Protein AF-A0A4R9WAB9-F1 (afdb_monomer)

Structure (mmCIF, N/CA/C/O backbone):
data_AF-A0A4R9WAB9-F1
#
_entry.id   AF-A0A4R9WAB9-F1
#
loop_
_atom_site.group_PDB
_atom_site.id
_atom_site.type_symbol
_atom_site.label_atom_id
_atom_site.label_alt_id
_atom_site.label_comp_id
_atom_site.label_asym_id
_atom_site.label_entity_id
_atom_site.label_seq_id
_atom_site.pdbx_PDB_ins_code
_atom_site.Cartn_x
_atom_site.Cartn_y
_atom_site.Cartn_z
_atom_site.occupancy
_atom_site.B_iso_or_equiv
_atom_site.auth_seq_id
_atom_site.auth_comp_id
_atom_site.auth_asym_id
_atom_site.auth_atom_id
_atom_site.pdbx_PDB_model_num
ATOM 1 N N . MET A 1 1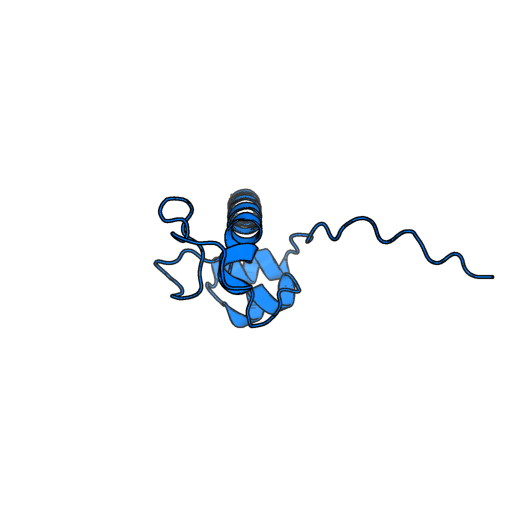 ? 5.599 36.893 -7.654 1.00 45.03 1 MET A N 1
ATOM 2 C CA . MET A 1 1 ? 5.871 35.534 -8.182 1.00 45.03 1 MET A CA 1
ATOM 3 C C . MET A 1 1 ? 5.536 34.507 -7.105 1.00 45.03 1 MET A C 1
ATOM 5 O O . MET A 1 1 ? 6.132 34.550 -6.036 1.00 45.03 1 MET A O 1
ATOM 9 N N . LYS A 1 2 ? 4.5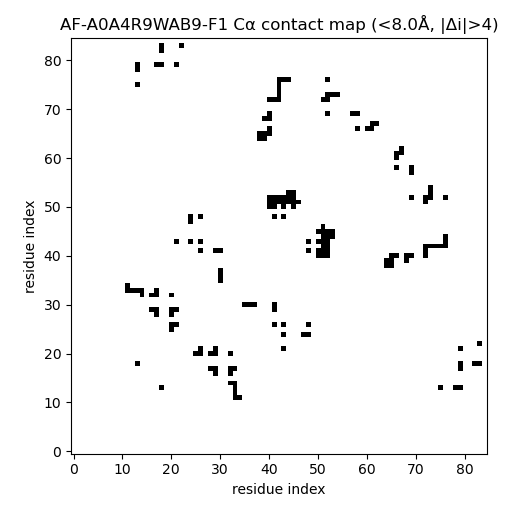32 33.648 -7.329 1.00 50.47 2 LYS A N 1
ATOM 10 C CA . LYS A 1 2 ? 4.121 32.614 -6.363 1.00 50.47 2 LYS A CA 1
ATOM 11 C C . LYS A 1 2 ? 5.223 31.551 -6.262 1.00 50.47 2 LYS A C 1
ATOM 13 O O . LYS A 1 2 ? 5.610 30.961 -7.269 1.00 50.47 2 LYS A O 1
ATOM 18 N N . ARG A 1 3 ? 5.755 31.355 -5.053 1.00 50.88 3 ARG A N 1
ATOM 19 C CA . ARG A 1 3 ? 6.802 30.374 -4.735 1.00 50.88 3 ARG A CA 1
ATOM 20 C C . ARG A 1 3 ? 6.236 28.976 -4.999 1.00 50.88 3 ARG A C 1
ATOM 22 O O . ARG A 1 3 ? 5.305 28.559 -4.319 1.00 50.88 3 ARG A O 1
ATOM 29 N N . ARG A 1 4 ? 6.764 28.263 -5.997 1.00 55.44 4 ARG A N 1
ATOM 30 C CA . ARG A 1 4 ? 6.493 26.829 -6.165 1.00 55.44 4 ARG A CA 1
ATOM 31 C C . ARG A 1 4 ? 7.257 26.115 -5.057 1.00 55.44 4 ARG A C 1
ATOM 33 O O . ARG A 1 4 ? 8.480 26.039 -5.114 1.00 55.44 4 ARG A O 1
ATOM 40 N N . GLY A 1 5 ? 6.526 25.726 -4.013 1.00 44.41 5 GLY A N 1
ATOM 41 C CA . GLY A 1 5 ? 7.052 24.979 -2.880 1.00 44.41 5 GLY A CA 1
ATOM 42 C C . GLY A 1 5 ? 7.800 23.743 -3.362 1.00 44.41 5 GLY A C 1
ATOM 43 O O . GLY A 1 5 ? 7.346 23.028 -4.255 1.00 44.41 5 GLY A O 1
ATOM 44 N N . SER A 1 6 ? 8.982 23.562 -2.796 1.00 44.78 6 SER A N 1
ATOM 45 C CA . SER A 1 6 ? 9.877 22.430 -2.959 1.00 44.78 6 SER A CA 1
ATOM 46 C C . SER A 1 6 ? 9.081 21.126 -2.902 1.00 44.78 6 SER A C 1
ATOM 48 O O . SER A 1 6 ? 8.395 20.862 -1.919 1.00 44.78 6 SER A O 1
ATOM 50 N N . LYS A 1 7 ? 9.170 20.319 -3.961 1.00 47.09 7 LYS A N 1
ATOM 51 C CA . LYS A 1 7 ? 8.591 18.976 -4.052 1.00 47.09 7 LYS A CA 1
ATOM 52 C C . LYS A 1 7 ? 9.362 18.073 -3.083 1.00 47.09 7 LYS A C 1
ATOM 54 O O . LYS A 1 7 ? 10.320 17.410 -3.474 1.00 47.09 7 LYS A O 1
ATOM 59 N N . SER A 1 8 ? 9.034 18.139 -1.795 1.00 46.25 8 SER A N 1
ATOM 60 C CA . SER A 1 8 ? 9.486 17.161 -0.810 1.00 46.25 8 SER A CA 1
ATOM 61 C C . SER A 1 8 ? 9.114 15.786 -1.353 1.00 46.25 8 SER A C 1
ATOM 63 O O . SER A 1 8 ? 7.973 15.569 -1.756 1.00 46.25 8 SER A O 1
ATOM 65 N N . LYS A 1 9 ? 10.113 14.904 -1.462 1.00 47.53 9 LYS A N 1
ATOM 66 C CA . LYS A 1 9 ? 9.979 13.517 -1.926 1.00 47.53 9 LYS A CA 1
ATOM 67 C C . LYS A 1 9 ? 8.661 12.933 -1.403 1.00 47.53 9 LYS A C 1
ATOM 69 O O . LYS A 1 9 ? 8.477 12.903 -0.191 1.00 47.53 9 LYS A O 1
ATOM 74 N N . ASN A 1 10 ? 7.760 12.578 -2.324 1.00 57.19 10 ASN A N 1
ATOM 75 C CA . ASN A 1 10 ? 6.393 12.107 -2.084 1.00 57.19 10 ASN A CA 1
ATOM 76 C C . ASN A 1 10 ? 6.338 11.089 -0.932 1.00 57.19 10 ASN A C 1
ATOM 78 O O . ASN A 1 10 ? 6.496 9.894 -1.158 1.00 57.19 10 ASN A O 1
ATOM 82 N N . ARG A 1 11 ? 6.095 11.543 0.299 1.00 68.06 11 ARG A N 1
ATOM 83 C CA . ARG A 1 11 ? 5.667 10.657 1.378 1.00 68.06 11 ARG A CA 1
ATOM 84 C C . ARG A 1 11 ? 4.174 10.450 1.162 1.00 68.06 11 ARG A C 1
ATOM 86 O O . ARG A 1 11 ? 3.405 11.397 1.317 1.00 68.06 11 ARG A O 1
ATOM 93 N N . ILE A 1 12 ? 3.789 9.260 0.709 1.00 80.25 12 ILE A N 1
ATOM 94 C CA . ILE A 1 12 ? 2.380 8.888 0.559 1.00 80.25 12 ILE A CA 1
ATOM 95 C C . ILE A 1 12 ? 1.732 8.996 1.944 1.00 80.25 12 ILE A C 1
ATOM 97 O O . ILE A 1 12 ? 2.257 8.473 2.925 1.00 80.25 12 ILE A O 1
ATOM 101 N N . VAL A 1 13 ? 0.637 9.750 2.035 1.00 85.50 13 VAL A N 1
ATOM 102 C CA . VAL A 1 13 ? -0.074 9.999 3.294 1.00 85.50 13 VAL A CA 1
ATOM 103 C C . VAL A 1 13 ? -1.207 8.990 3.416 1.00 85.50 13 VAL A C 1
ATOM 105 O O . VAL A 1 13 ? -2.041 8.892 2.516 1.00 85.50 13 VAL A O 1
ATOM 108 N N . ILE A 1 14 ? -1.261 8.268 4.536 1.00 91.62 14 ILE A N 1
ATOM 109 C CA . ILE A 1 14 ? -2.381 7.378 4.846 1.00 91.62 14 ILE A CA 1
ATOM 110 C C . ILE A 1 14 ? -3.598 8.236 5.200 1.00 91.62 14 ILE A C 1
ATOM 112 O O . ILE A 1 14 ? -3.588 8.987 6.173 1.00 91.62 14 ILE A O 1
ATOM 116 N N . THR A 1 15 ? -4.637 8.161 4.373 1.00 93.31 15 THR A N 1
ATOM 117 C CA . THR A 1 15 ? -5.903 8.873 4.587 1.00 93.31 15 THR A CA 1
ATOM 118 C C . THR A 1 15 ? -6.942 7.941 5.214 1.00 93.31 15 THR A C 1
ATOM 120 O O . THR A 1 15 ? -6.842 6.726 5.033 1.00 93.31 15 THR A O 1
ATOM 123 N N . PRO A 1 16 ? -7.996 8.465 5.872 1.00 94.44 16 PRO A N 1
ATOM 124 C CA . PRO A 1 16 ? -9.094 7.628 6.360 1.00 94.44 16 PRO A CA 1
ATOM 125 C C . PRO A 1 16 ? -9.726 6.774 5.252 1.00 94.44 16 PRO A C 1
ATOM 127 O O . PRO A 1 16 ? -10.039 5.611 5.468 1.00 94.44 16 PRO A O 1
ATOM 130 N N . ALA A 1 17 ? -9.833 7.314 4.033 1.00 93.75 17 ALA A N 1
ATOM 131 C CA . ALA A 1 17 ? -10.332 6.567 2.879 1.00 93.75 17 ALA A CA 1
ATOM 132 C C . ALA A 1 17 ? -9.434 5.374 2.507 1.00 93.75 17 ALA A C 1
ATOM 134 O O . ALA A 1 17 ? -9.945 4.334 2.104 1.00 93.75 17 ALA A O 1
ATOM 135 N N . ALA A 1 18 ? -8.111 5.506 2.655 1.00 95.81 18 ALA A N 1
ATOM 136 C CA . ALA A 1 18 ? -7.184 4.399 2.435 1.00 95.81 18 ALA A CA 1
ATOM 137 C C . ALA A 1 18 ? -7.332 3.317 3.514 1.00 95.81 18 ALA A C 1
ATOM 139 O O . ALA A 1 18 ? -7.325 2.137 3.187 1.00 95.81 18 ALA A O 1
ATOM 140 N N . VAL A 1 19 ? -7.525 3.706 4.777 1.00 95.25 19 VAL A N 1
ATOM 141 C CA . VAL A 1 19 ? -7.759 2.759 5.880 1.00 95.25 19 VAL A CA 1
ATOM 142 C C . VAL A 1 19 ? -9.045 1.963 5.657 1.00 95.25 19 VAL A C 1
ATOM 144 O O . VAL A 1 19 ? -9.034 0.738 5.748 1.00 95.25 19 VAL A O 1
ATOM 147 N N . GLU A 1 20 ? -10.143 2.633 5.305 1.00 96.56 20 GLU A N 1
ATOM 148 C CA . GLU A 1 20 ? -11.421 1.961 5.049 1.00 96.56 20 GLU A CA 1
ATOM 149 C C . GLU A 1 20 ? -11.357 1.054 3.811 1.00 96.56 20 GLU A C 1
ATOM 151 O O . GLU A 1 20 ? -11.835 -0.079 3.854 1.00 96.56 20 GLU A O 1
ATOM 156 N N . ALA A 1 21 ? -10.692 1.491 2.736 1.00 96.00 21 ALA A N 1
ATOM 157 C CA . ALA A 1 21 ? -10.467 0.652 1.558 1.00 96.00 21 ALA A CA 1
ATOM 158 C C . ALA A 1 21 ? -9.593 -0.576 1.870 1.00 96.00 21 ALA A C 1
ATOM 160 O O . ALA A 1 21 ? -9.862 -1.663 1.362 1.00 96.00 21 ALA A O 1
ATOM 161 N N . PHE A 1 22 ? -8.579 -0.421 2.728 1.00 95.44 22 PHE A N 1
ATOM 162 C CA . PHE A 1 22 ? -7.728 -1.522 3.177 1.00 95.44 22 PHE A CA 1
ATOM 163 C C . PHE A 1 22 ? -8.519 -2.542 4.005 1.00 95.44 22 PHE A C 1
ATOM 165 O O . PHE A 1 22 ? -8.458 -3.730 3.710 1.00 95.44 22 PHE A O 1
ATOM 172 N N . LYS A 1 23 ? -9.338 -2.094 4.968 1.00 94.44 23 LYS A N 1
ATOM 173 C CA . LYS A 1 23 ? -10.231 -2.978 5.745 1.00 94.44 23 LYS A CA 1
ATOM 174 C C . LYS A 1 23 ? -11.236 -3.721 4.862 1.00 94.44 23 LYS A C 1
ATOM 176 O O . LYS A 1 23 ? -11.558 -4.873 5.132 1.00 94.44 23 LYS A O 1
ATOM 181 N N . ALA A 1 24 ? -11.735 -3.059 3.820 1.00 95.44 24 ALA A N 1
ATOM 182 C CA . ALA A 1 24 ? -12.681 -3.635 2.870 1.00 95.44 24 ALA A CA 1
ATOM 183 C C . ALA A 1 24 ? -12.026 -4.542 1.813 1.00 95.44 24 ALA A C 1
ATOM 185 O O . ALA A 1 24 ? -12.744 -5.121 1.001 1.00 95.44 24 ALA A O 1
ATOM 186 N N . ASN A 1 25 ? -10.691 -4.665 1.799 1.00 95.19 25 ASN A N 1
ATOM 187 C CA . ASN A 1 25 ? -9.933 -5.358 0.755 1.00 95.19 25 ASN A CA 1
ATOM 188 C C . ASN A 1 25 ? -10.218 -4.827 -0.667 1.00 95.19 25 ASN A C 1
ATOM 190 O O . ASN A 1 25 ? -10.123 -5.563 -1.649 1.00 95.19 25 ASN A O 1
ATOM 194 N N . ASP A 1 26 ? -10.571 -3.543 -0.801 1.00 95.44 26 ASP A N 1
ATOM 195 C CA . ASP A 1 26 ? -10.872 -2.926 -2.094 1.00 95.44 26 ASP A CA 1
ATOM 196 C C . ASP A 1 26 ? -9.593 -2.380 -2.734 1.00 95.44 26 ASP A C 1
ATOM 198 O O . ASP A 1 26 ? -9.183 -1.238 -2.506 1.00 95.44 26 ASP A O 1
ATOM 202 N N . PHE A 1 27 ? -8.978 -3.206 -3.581 1.00 94.06 27 PHE A N 1
ATOM 203 C CA . PHE A 1 27 ? -7.773 -2.863 -4.336 1.00 94.06 27 PHE A CA 1
ATOM 204 C C . PHE A 1 27 ? -7.900 -1.534 -5.094 1.00 94.06 27 PHE A C 1
ATOM 206 O O . PHE A 1 27 ? -7.012 -0.682 -5.024 1.00 94.06 27 PHE A O 1
ATOM 213 N N . LYS A 1 28 ? -9.007 -1.322 -5.817 1.00 93.81 28 LYS A N 1
ATOM 214 C CA . LYS A 1 28 ? -9.154 -0.153 -6.699 1.00 93.81 28 LYS A CA 1
ATOM 215 C C . LYS A 1 28 ? -9.315 1.123 -5.885 1.00 93.81 28 LYS A C 1
ATOM 217 O O . LYS A 1 28 ? -8.696 2.142 -6.210 1.00 93.81 28 LYS A O 1
ATOM 222 N N . ALA A 1 29 ? -10.145 1.076 -4.844 1.00 95.31 29 ALA A N 1
ATOM 223 C CA . ALA A 1 29 ? -10.328 2.206 -3.946 1.00 95.31 29 ALA A CA 1
ATOM 224 C C . ALA A 1 29 ? -9.031 2.527 -3.198 1.00 9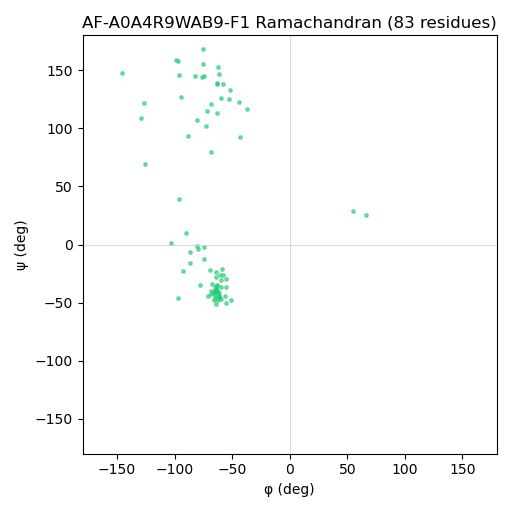5.31 29 ALA A C 1
ATOM 226 O O . ALA A 1 29 ? -8.672 3.701 -3.093 1.00 95.31 29 ALA A O 1
ATOM 227 N N . LEU A 1 30 ? -8.290 1.504 -2.763 1.00 95.31 30 LEU A N 1
ATOM 228 C CA . LEU A 1 30 ? -7.037 1.671 -2.039 1.00 95.31 30 LEU A CA 1
ATOM 229 C C . LEU A 1 30 ? -5.950 2.310 -2.906 1.00 95.31 30 LEU A C 1
ATOM 231 O O . LEU A 1 30 ? -5.348 3.302 -2.493 1.00 95.31 30 LEU A O 1
ATOM 235 N N . HIS A 1 31 ? -5.746 1.817 -4.133 1.00 94.75 31 HIS A N 1
ATOM 236 C CA . HIS A 1 31 ? -4.800 2.416 -5.082 1.00 94.75 31 HIS A CA 1
ATOM 237 C C . HIS A 1 31 ? -5.116 3.888 -5.331 1.00 94.75 31 HIS A C 1
ATOM 239 O O . HIS A 1 31 ? -4.224 4.735 -5.285 1.00 94.75 31 HIS A O 1
ATOM 245 N N . ARG A 1 32 ? -6.398 4.215 -5.531 1.00 94.38 32 ARG A N 1
ATOM 246 C CA . ARG A 1 32 ? -6.838 5.598 -5.731 1.00 94.38 32 ARG A CA 1
ATOM 247 C C . ARG A 1 32 ? -6.608 6.460 -4.489 1.00 94.38 32 ARG A C 1
ATOM 249 O O . ARG A 1 32 ? -6.152 7.592 -4.630 1.00 94.38 32 ARG A O 1
ATOM 256 N N . ALA A 1 33 ? -6.920 5.947 -3.301 1.00 94.69 33 ALA A N 1
ATOM 257 C CA . ALA A 1 33 ? -6.786 6.675 -2.041 1.00 94.69 33 ALA A CA 1
ATOM 258 C C . ALA A 1 33 ? -5.320 6.952 -1.672 1.00 94.69 33 ALA A C 1
ATOM 260 O O . ALA A 1 33 ? -5.019 8.008 -1.118 1.00 94.69 33 ALA A O 1
ATOM 261 N N . LEU A 1 34 ? -4.413 6.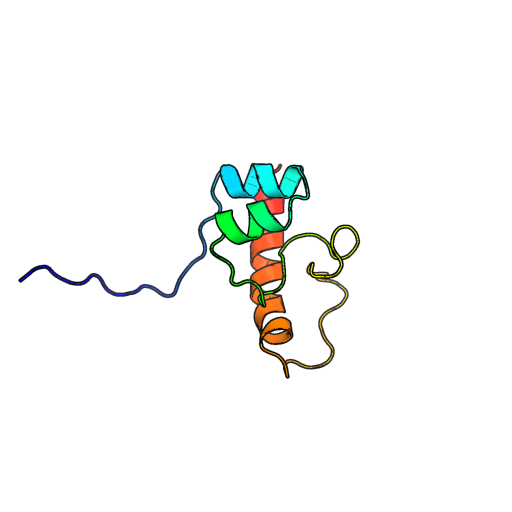034 -2.016 1.00 93.31 34 LEU A N 1
ATOM 262 C CA . LEU A 1 34 ? -2.968 6.175 -1.814 1.00 93.31 34 LEU A CA 1
ATOM 263 C C . LEU A 1 34 ? -2.261 6.898 -2.971 1.00 93.31 34 LEU A C 1
ATOM 265 O O . LEU A 1 34 ? -1.072 7.197 -2.878 1.00 93.31 34 LEU A O 1
ATOM 269 N N . GLY A 1 35 ? -2.977 7.199 -4.059 1.00 93.69 35 GLY A N 1
ATOM 270 C CA . GLY A 1 35 ? -2.403 7.826 -5.250 1.00 93.69 35 GLY A CA 1
ATOM 271 C C . GLY A 1 35 ? -1.405 6.932 -5.992 1.00 93.69 35 GLY A C 1
ATOM 272 O O . GLY A 1 35 ? -0.524 7.450 -6.681 1.00 93.69 35 GLY A O 1
ATOM 273 N N . LEU A 1 36 ? -1.537 5.613 -5.844 1.00 92.62 36 LEU A N 1
ATOM 274 C CA . LEU A 1 36 ? -0.715 4.620 -6.523 1.00 92.62 36 LEU A CA 1
ATOM 275 C C . LEU A 1 36 ? -1.117 4.507 -7.996 1.00 92.62 36 LEU A C 1
ATOM 277 O O . LEU A 1 36 ? -2.290 4.600 -8.371 1.00 92.62 36 LEU A O 1
ATOM 281 N N . LYS A 1 37 ? -0.128 4.274 -8.851 1.00 91.81 37 LYS A N 1
ATOM 282 C CA . LYS A 1 37 ? -0.321 4.004 -10.274 1.00 91.81 37 LYS A CA 1
ATOM 283 C C . LYS A 1 37 ? -0.845 2.578 -10.486 1.00 91.81 37 LYS A C 1
ATOM 285 O O . LYS A 1 37 ? -0.537 1.694 -9.692 1.00 91.81 37 LYS A O 1
ATOM 290 N N . PRO A 1 38 ? -1.547 2.307 -11.602 1.00 90.38 38 PRO A N 1
ATOM 291 C CA . PRO A 1 38 ? -2.127 0.986 -11.879 1.00 90.38 38 PRO A CA 1
ATOM 292 C C . PRO A 1 38 ? -1.128 -0.182 -11.934 1.00 90.38 38 PRO A C 1
ATOM 294 O O . PRO A 1 38 ? -1.530 -1.330 -11.810 1.00 90.38 38 PRO A O 1
ATOM 297 N N . TRP A 1 39 ? 0.154 0.106 -12.167 1.00 91.25 39 TRP A N 1
ATOM 298 C CA . TRP A 1 39 ? 1.239 -0.878 -12.251 1.00 91.25 39 TRP A CA 1
ATOM 299 C C . TRP A 1 39 ? 2.114 -0.933 -10.993 1.00 91.25 39 TRP A C 1
ATOM 301 O O . TRP A 1 39 ? 3.113 -1.647 -10.988 1.00 91.25 39 TRP A O 1
ATOM 311 N N . GLU A 1 40 ? 1.811 -0.139 -9.964 1.00 94.25 40 GLU A N 1
ATOM 312 C CA . GLU A 1 40 ? 2.474 -0.255 -8.664 1.00 94.25 40 GLU A CA 1
ATOM 313 C C . GLU A 1 40 ? 1.811 -1.365 -7.846 1.00 94.25 40 GLU A C 1
ATOM 315 O O . GLU A 1 40 ? 0.598 -1.568 -7.920 1.00 94.25 40 GLU A O 1
ATOM 320 N N . MET A 1 41 ? 2.617 -2.074 -7.064 1.00 95.12 41 MET A N 1
ATOM 321 C CA . MET A 1 41 ? 2.174 -3.149 -6.188 1.00 95.12 41 MET A CA 1
ATOM 322 C C . MET A 1 41 ? 1.234 -2.612 -5.107 1.00 95.12 41 MET A C 1
ATOM 324 O O . MET A 1 41 ? 1.449 -1.529 -4.555 1.00 95.12 41 MET A O 1
ATOM 328 N N . SER A 1 42 ? 0.171 -3.363 -4.822 1.00 95.94 42 SER A N 1
ATOM 329 C CA . SER A 1 42 ? -0.778 -2.981 -3.779 1.00 95.94 42 SER A CA 1
ATOM 330 C C . SER A 1 42 ? -0.202 -3.271 -2.397 1.00 95.94 42 SER A C 1
ATOM 332 O O . SER A 1 42 ? 0.430 -4.311 -2.226 1.00 95.94 42 SER A O 1
ATOM 334 N N . PRO A 1 43 ? -0.477 -2.432 -1.385 1.00 95.62 43 PRO A N 1
ATOM 335 C CA . PRO A 1 43 ? -0.174 -2.770 0.001 1.00 95.62 43 PRO A CA 1
ATOM 336 C C . PRO A 1 43 ? -1.136 -3.810 0.601 1.00 95.62 43 PRO A C 1
ATOM 338 O O . PRO A 1 43 ? -0.971 -4.202 1.757 1.00 95.62 43 PRO A O 1
ATOM 3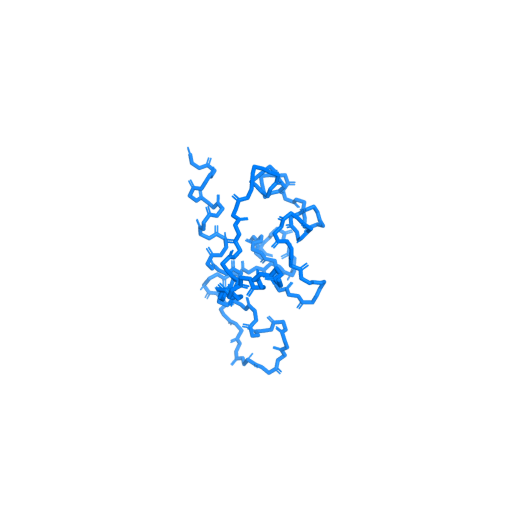41 N N . LEU A 1 44 ? -2.150 -4.270 -0.145 1.00 95.69 44 LEU A N 1
ATOM 342 C CA . LEU A 1 44 ? -2.964 -5.410 0.281 1.00 95.69 44 LEU A CA 1
ATOM 343 C C . LEU A 1 44 ? -2.103 -6.674 0.430 1.00 95.69 44 LEU A C 1
ATOM 345 O O . LEU A 1 44 ? -1.160 -6.856 -0.343 1.00 95.69 44 LEU A O 1
ATOM 349 N N . PRO A 1 45 ? -2.425 -7.564 1.386 1.00 93.44 45 PRO A N 1
ATOM 350 C CA . PRO A 1 45 ? -1.784 -8.868 1.482 1.00 93.44 45 PRO A CA 1
ATOM 351 C C . PRO A 1 45 ? -1.952 -9.673 0.194 1.00 93.44 45 PRO A C 1
ATOM 353 O O . PRO A 1 45 ? -3.045 -9.735 -0.376 1.00 93.44 45 PRO A O 1
ATOM 356 N N . ARG A 1 46 ? -0.879 -10.343 -0.229 1.00 91.94 46 ARG A N 1
ATOM 357 C CA . ARG A 1 46 ? -0.879 -11.178 -1.438 1.00 91.94 46 ARG A CA 1
ATOM 358 C C . ARG A 1 46 ? -1.885 -12.335 -1.401 1.00 91.94 46 ARG A C 1
ATOM 360 O O . ARG A 1 46 ? -2.348 -12.769 -2.451 1.00 91.94 46 ARG A O 1
ATOM 367 N N . ASP A 1 47 ? -2.239 -12.808 -0.208 1.00 90.38 47 ASP A N 1
ATOM 368 C CA . ASP A 1 47 ? -3.256 -13.852 -0.018 1.00 90.38 47 ASP A CA 1
ATOM 369 C C . ASP A 1 47 ? -4.679 -13.372 -0.347 1.00 90.38 47 ASP A C 1
ATOM 371 O O . ASP A 1 47 ? -5.559 -14.182 -0.633 1.00 90.38 47 ASP A O 1
ATOM 375 N N . ILE A 1 48 ? -4.906 -12.056 -0.308 1.00 90.69 48 ILE A N 1
ATOM 376 C CA . ILE A 1 48 ? -6.199 -11.425 -0.585 1.00 90.69 48 ILE A CA 1
ATOM 377 C C . ILE A 1 48 ? -6.251 -10.938 -2.034 1.00 90.69 48 ILE A C 1
ATOM 379 O O . ILE A 1 48 ? -7.237 -11.166 -2.730 1.00 90.69 48 ILE A O 1
ATOM 383 N N . GLU A 1 49 ? -5.187 -10.277 -2.490 1.00 91.25 49 GLU A N 1
ATOM 384 C CA . GLU A 1 49 ? -5.087 -9.706 -3.830 1.00 91.25 49 GLU A CA 1
ATOM 385 C C . GLU A 1 49 ? -3.812 -10.217 -4.517 1.00 91.25 49 GLU A C 1
ATOM 387 O O . GLU A 1 49 ? -2.714 -9.968 -4.014 1.00 91.25 49 GLU A O 1
ATOM 392 N N . PRO A 1 50 ? -3.904 -10.879 -5.686 1.00 89.88 50 PRO A N 1
ATOM 393 C CA . PRO A 1 50 ? -2.734 -11.388 -6.405 1.00 89.88 50 PRO A CA 1
ATOM 394 C C . PRO A 1 50 ? -1.657 -10.337 -6.719 1.00 89.88 50 PRO A C 1
ATOM 396 O O . PRO A 1 50 ? -0.476 -10.683 -6.803 1.00 89.88 50 PRO A O 1
ATOM 399 N N . LEU A 1 51 ? -2.050 -9.067 -6.892 1.00 91.50 51 LEU A N 1
ATOM 400 C CA . LEU A 1 51 ? -1.150 -7.918 -7.095 1.00 91.50 51 LEU A CA 1
ATOM 401 C C . LEU A 1 51 ? -0.716 -7.227 -5.787 1.00 91.50 51 LEU A C 1
ATOM 403 O O . LEU A 1 51 ? -0.140 -6.133 -5.816 1.00 91.50 51 LEU A O 1
ATOM 407 N N . GLY A 1 52 ? -1.022 -7.841 -4.649 1.00 92.88 52 GLY A N 1
ATOM 408 C CA . GLY A 1 52 ? -0.626 -7.419 -3.315 1.00 92.88 52 GLY A CA 1
ATOM 409 C C . GLY A 1 52 ? 0.837 -7.703 -2.987 1.00 92.88 52 GLY A C 1
ATOM 410 O O . GLY A 1 52 ? 1.536 -8.437 -3.695 1.00 92.88 52 GLY A O 1
ATOM 411 N 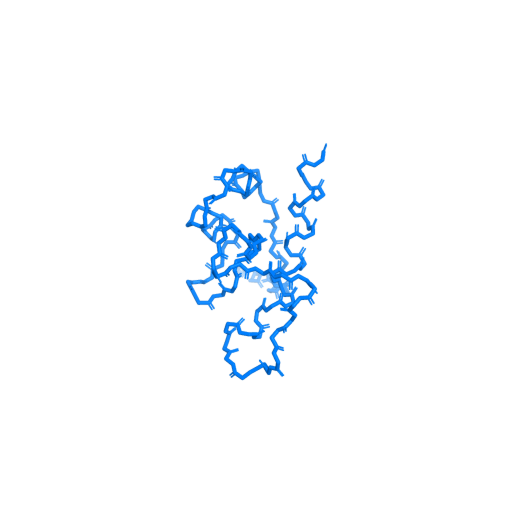N . CYS A 1 53 ? 1.298 -7.121 -1.884 1.00 94.06 53 CYS A N 1
ATOM 412 C CA . CYS A 1 53 ? 2.626 -7.349 -1.342 1.00 94.06 53 CYS A CA 1
ATOM 413 C C . CYS A 1 53 ? 2.608 -8.408 -0.237 1.00 94.06 53 CYS A C 1
ATOM 415 O O . CYS A 1 53 ? 1.673 -8.516 0.560 1.00 94.06 53 CYS A O 1
ATOM 417 N N . ASP A 1 54 ? 3.694 -9.170 -0.181 1.00 94.44 54 ASP A N 1
ATOM 418 C CA . ASP A 1 54 ? 3.979 -10.128 0.880 1.00 94.44 54 ASP A CA 1
ATOM 419 C C . ASP A 1 54 ? 5.403 -9.865 1.398 1.00 94.44 54 ASP A C 1
ATOM 421 O O . ASP A 1 54 ? 6.367 -10.136 0.674 1.00 94.44 54 ASP A O 1
ATOM 425 N N . PRO A 1 55 ? 5.559 -9.320 2.619 1.00 91.88 55 PRO A N 1
ATOM 426 C CA . PRO A 1 55 ? 6.864 -9.034 3.207 1.00 91.88 55 PRO A CA 1
ATOM 427 C C . PRO A 1 55 ? 7.775 -10.261 3.342 1.00 91.88 55 PRO A C 1
ATOM 429 O O . PRO A 1 55 ? 8.994 -10.100 3.359 1.00 91.88 55 PRO A O 1
ATOM 432 N N . GLU A 1 56 ? 7.213 -11.470 3.441 1.00 92.19 56 GLU A N 1
ATOM 433 C C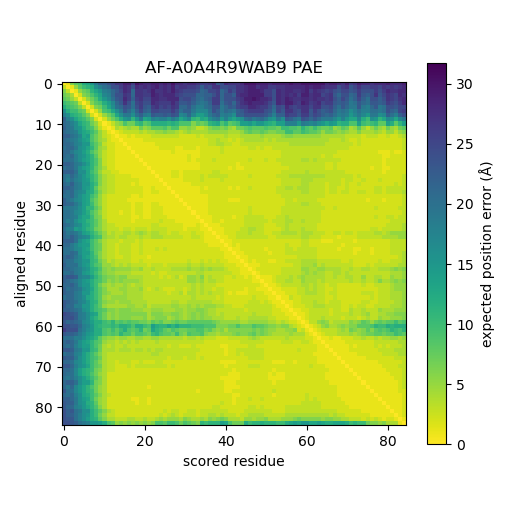A . GLU A 1 56 ? 7.973 -12.718 3.585 1.00 92.19 56 GLU A CA 1
ATOM 434 C C . GLU A 1 56 ? 8.393 -13.310 2.234 1.00 92.19 56 GLU A C 1
ATOM 436 O O . GLU A 1 56 ? 9.287 -14.156 2.169 1.00 92.19 56 GLU A O 1
ATOM 441 N N . ARG A 1 57 ? 7.779 -12.848 1.138 1.00 89.38 57 ARG A N 1
ATOM 442 C CA . ARG A 1 57 ? 8.043 -13.322 -0.227 1.00 89.38 57 ARG A CA 1
ATOM 443 C C . ARG A 1 57 ? 8.400 -12.163 -1.160 1.00 89.38 57 ARG A C 1
ATOM 445 O O . ARG A 1 57 ? 7.625 -11.839 -2.068 1.00 89.38 57 ARG A O 1
ATOM 452 N N . PRO A 1 58 ? 9.581 -11.545 -0.973 1.00 89.88 58 PRO A N 1
ATOM 453 C CA . PRO A 1 58 ? 10.050 -10.495 -1.864 1.00 89.88 58 PRO A CA 1
ATOM 454 C C . PRO A 1 58 ? 10.251 -11.018 -3.297 1.00 89.88 58 PRO A C 1
ATOM 456 O O . PRO A 1 58 ? 10.542 -12.201 -3.498 1.00 89.88 58 PRO A O 1
ATOM 459 N N . PRO A 1 59 ? 10.126 -10.153 -4.318 1.00 89.56 59 PRO A N 1
ATOM 460 C CA . PRO A 1 59 ? 10.414 -10.531 -5.694 1.00 89.56 59 PRO A CA 1
ATOM 461 C C . PRO A 1 59 ? 11.894 -10.9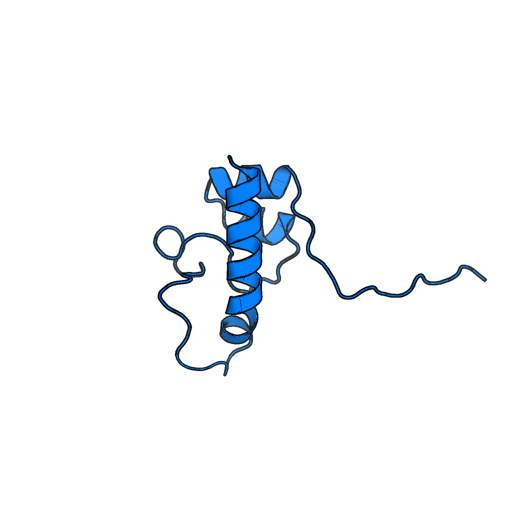04 -5.863 1.00 89.56 59 PRO A C 1
ATOM 463 O O . PRO A 1 59 ? 12.786 -10.214 -5.370 1.00 89.56 59 PRO A O 1
ATOM 466 N N . ASN A 1 60 ? 12.160 -11.973 -6.622 1.00 87.25 60 ASN A N 1
ATOM 467 C CA . ASN A 1 60 ? 13.517 -12.484 -6.870 1.00 87.25 60 ASN A CA 1
ATOM 468 C C . ASN A 1 60 ? 14.414 -11.495 -7.640 1.00 87.25 60 ASN A C 1
ATOM 470 O O . ASN A 1 60 ? 15.639 -11.576 -7.565 1.00 87.25 60 ASN A O 1
ATOM 474 N N . SER A 1 61 ? 13.820 -10.573 -8.400 1.00 87.06 61 SER A N 1
ATOM 475 C CA . SER A 1 61 ? 14.527 -9.548 -9.168 1.00 87.06 61 SER A CA 1
ATOM 476 C C . SER A 1 61 ? 13.728 -8.251 -9.211 1.00 87.06 61 SER A C 1
ATOM 478 O O . SER A 1 61 ? 12.505 -8.271 -9.277 1.00 87.06 61 SER A O 1
ATOM 480 N N . ARG A 1 62 ? 14.414 -7.102 -9.243 1.00 87.50 62 ARG A N 1
ATOM 481 C CA . ARG A 1 62 ? 13.790 -5.763 -9.324 1.00 87.50 62 ARG A CA 1
ATOM 482 C C . ARG A 1 62 ? 13.731 -5.240 -10.763 1.00 87.50 62 ARG A C 1
ATOM 484 O O . ARG A 1 62 ? 14.023 -4.079 -11.040 1.00 87.50 62 ARG A O 1
ATOM 491 N N . THR A 1 63 ? 13.438 -6.135 -11.699 1.00 90.44 63 THR A N 1
ATOM 492 C CA . THR A 1 63 ? 13.525 -5.878 -13.142 1.00 90.44 63 THR A CA 1
ATOM 493 C C . THR A 1 63 ? 12.346 -5.076 -13.668 1.00 90.44 63 THR A C 1
ATOM 495 O O . THR A 1 63 ? 12.527 -4.253 -14.562 1.00 90.44 63 THR A O 1
ATOM 498 N N . THR A 1 64 ? 11.147 -5.276 -13.118 1.00 91.88 64 THR A N 1
ATOM 499 C CA . THR A 1 64 ? 9.956 -4.537 -13.548 1.00 91.88 64 THR A CA 1
ATOM 500 C C . THR A 1 64 ? 9.670 -3.348 -12.630 1.00 91.88 64 THR A C 1
ATOM 502 O O . THR A 1 64 ? 10.084 -3.323 -11.471 1.00 91.88 64 THR A O 1
ATOM 505 N N . LEU A 1 65 ? 8.934 -2.351 -13.137 1.00 92.19 65 LEU A N 1
ATOM 506 C CA . LEU A 1 65 ? 8.462 -1.226 -12.314 1.00 92.19 65 LEU A CA 1
ATOM 507 C C . LEU A 1 65 ? 7.569 -1.698 -11.157 1.00 92.19 65 LEU A C 1
ATOM 509 O O . LEU A 1 65 ? 7.575 -1.087 -10.092 1.00 92.19 65 LEU A O 1
ATOM 513 N N . PHE A 1 66 ? 6.840 -2.795 -11.366 1.00 92.94 66 PHE A N 1
ATOM 514 C CA . PHE A 1 66 ? 6.038 -3.438 -10.335 1.00 92.94 66 PHE A CA 1
ATOM 515 C C . PHE A 1 66 ? 6.933 -3.986 -9.212 1.00 92.94 66 PHE A C 1
ATOM 517 O O . PHE A 1 66 ? 6.756 -3.610 -8.055 1.00 92.94 66 PHE A O 1
ATOM 524 N N . ASP A 1 67 ? 7.973 -4.760 -9.541 1.00 92.88 67 ASP A N 1
ATOM 525 C CA . ASP A 1 67 ? 8.901 -5.316 -8.539 1.00 92.88 67 ASP A CA 1
ATOM 526 C C . ASP A 1 67 ? 9.661 -4.222 -7.774 1.00 92.88 67 ASP A C 1
ATOM 528 O O . ASP A 1 67 ? 9.935 -4.338 -6.579 1.00 92.88 67 ASP A O 1
ATOM 532 N N . GLN A 1 68 ? 9.994 -3.121 -8.453 1.00 93.62 68 GLN A N 1
ATOM 533 C CA . GLN A 1 68 ? 10.650 -1.973 -7.825 1.00 93.62 68 GLN A CA 1
ATOM 534 C C . GLN A 1 68 ? 9.763 -1.296 -6.773 1.00 93.62 68 GLN A C 1
ATOM 536 O O . GLN A 1 68 ? 10.292 -0.757 -5.805 1.00 93.62 68 GLN A O 1
ATOM 541 N N . SER A 1 69 ? 8.436 -1.376 -6.915 1.00 93.94 69 SER A N 1
ATOM 542 C CA . SER A 1 69 ? 7.480 -0.812 -5.954 1.00 93.94 69 SER A CA 1
ATOM 543 C C . SER A 1 69 ? 7.238 -1.678 -4.706 1.00 93.94 69 SER A C 1
ATOM 545 O O . SER A 1 69 ? 6.514 -1.244 -3.815 1.00 93.94 69 SER A O 1
ATOM 547 N N . PHE A 1 70 ? 7.870 -2.856 -4.598 1.00 94.69 70 PHE A N 1
ATOM 548 C CA . PHE A 1 70 ? 7.694 -3.773 -3.462 1.00 94.69 70 PHE A CA 1
ATOM 549 C C . PHE A 1 70 ? 7.979 -3.119 -2.102 1.00 94.69 70 PHE A C 1
ATOM 551 O O . PHE A 1 70 ? 7.137 -3.184 -1.212 1.00 94.69 70 PHE A O 1
ATOM 558 N N . ASP A 1 71 ? 9.122 -2.439 -1.945 1.00 93.12 71 ASP A N 1
ATOM 559 C CA . ASP A 1 71 ? 9.492 -1.834 -0.653 1.00 93.12 71 ASP A CA 1
ATOM 560 C C . ASP A 1 71 ? 8.475 -0.758 -0.243 1.00 93.12 71 ASP A C 1
ATOM 562 O O . ASP A 1 71 ? 8.043 -0.713 0.907 1.00 93.12 71 ASP A O 1
ATOM 566 N N . GLN A 1 72 ? 8.022 0.055 -1.207 1.00 93.31 72 GLN A N 1
ATOM 567 C CA . GLN A 1 72 ? 6.974 1.055 -0.990 1.00 93.31 72 GLN A CA 1
ATOM 568 C C . GLN A 1 72 ? 5.658 0.397 -0.554 1.00 93.31 72 GLN A C 1
ATOM 570 O O . GLN A 1 72 ? 5.006 0.886 0.367 1.00 93.31 72 GLN A O 1
ATOM 575 N N . ALA A 1 73 ? 5.257 -0.703 -1.197 1.00 94.38 73 ALA A N 1
ATOM 576 C CA . ALA A 1 73 ? 4.035 -1.420 -0.846 1.00 94.38 73 ALA A CA 1
ATOM 577 C C . ALA A 1 73 ? 4.110 -2.018 0.569 1.00 94.38 73 ALA A C 1
ATOM 579 O O . ALA A 1 73 ? 3.158 -1.876 1.331 1.00 94.38 73 ALA A O 1
ATOM 580 N N . VAL A 1 74 ? 5.253 -2.590 0.964 1.00 95.00 74 VAL A N 1
ATOM 581 C CA . VAL A 1 74 ? 5.466 -3.125 2.322 1.00 95.00 74 VAL A CA 1
ATOM 582 C C . VAL A 1 74 ? 5.443 -2.017 3.379 1.00 95.00 74 VAL A C 1
ATOM 584 O O . VAL A 1 74 ? 4.838 -2.189 4.439 1.00 95.00 74 VAL A O 1
ATOM 587 N N . GLU A 1 75 ? 6.065 -0.865 3.114 1.00 94.50 75 GLU A N 1
ATOM 588 C CA . GLU A 1 75 ? 6.004 0.290 4.021 1.00 94.50 75 GLU A CA 1
ATOM 589 C C . GLU A 1 75 ? 4.565 0.787 4.207 1.00 94.50 75 GLU A C 1
ATOM 591 O O . GLU A 1 75 ? 4.123 1.012 5.336 1.00 94.50 75 GLU A O 1
ATOM 596 N N . LEU A 1 76 ? 3.811 0.903 3.111 1.00 94.62 76 LEU A N 1
ATOM 597 C CA . LEU A 1 76 ? 2.404 1.296 3.144 1.00 94.62 76 LEU A CA 1
ATOM 598 C C . LEU A 1 76 ? 1.535 0.270 3.867 1.00 94.62 76 LEU A C 1
ATOM 600 O O . LEU A 1 76 ? 0.671 0.659 4.646 1.00 94.62 76 LEU A O 1
ATOM 604 N N . GLN A 1 77 ? 1.776 -1.023 3.651 1.00 94.94 77 GLN A N 1
ATOM 605 C CA . GLN A 1 77 ? 1.064 -2.097 4.335 1.00 94.94 77 GLN A CA 1
ATOM 606 C C . GLN A 1 77 ? 1.253 -2.002 5.850 1.00 94.94 77 GLN A C 1
ATOM 608 O O . GLN A 1 77 ? 0.276 -2.047 6.591 1.00 94.94 77 GLN A O 1
ATOM 613 N N . ARG A 1 78 ? 2.490 -1.802 6.321 1.00 93.88 78 ARG A N 1
ATOM 614 C CA . ARG A 1 78 ? 2.777 -1.621 7.754 1.00 93.88 78 ARG A CA 1
ATOM 615 C C . ARG A 1 78 ? 2.071 -0.394 8.326 1.00 93.88 78 ARG A C 1
ATOM 617 O O . ARG A 1 78 ? 1.448 -0.501 9.376 1.00 93.88 78 ARG A O 1
ATOM 624 N N . ALA A 1 79 ? 2.113 0.733 7.616 1.00 93.31 79 ALA A N 1
ATOM 625 C CA . ALA A 1 79 ? 1.444 1.957 8.051 1.00 93.31 79 ALA A CA 1
ATOM 626 C C . ALA A 1 79 ? -0.090 1.814 8.088 1.00 93.31 79 ALA A C 1
ATOM 628 O O . ALA A 1 79 ? -0.740 2.359 8.976 1.00 93.31 79 ALA A O 1
ATOM 629 N N . LEU A 1 80 ? -0.679 1.073 7.143 1.00 94.00 80 LEU A N 1
ATOM 630 C CA . LEU A 1 80 ? -2.112 0.768 7.142 1.00 94.00 80 LEU A CA 1
ATOM 631 C C . LEU A 1 80 ? -2.487 -0.170 8.289 1.00 94.00 80 LEU A C 1
ATOM 633 O O . LEU A 1 80 ? -3.484 0.080 8.952 1.00 94.00 80 LEU A O 1
ATOM 637 N N . LEU A 1 81 ? -1.687 -1.206 8.555 1.00 93.31 81 LEU A N 1
ATOM 638 C CA . LEU A 1 81 ? -1.908 -2.112 9.685 1.00 93.31 81 LEU A CA 1
ATOM 639 C C . LEU A 1 81 ? -1.848 -1.372 11.027 1.00 93.31 81 LEU A C 1
ATOM 641 O O . LEU A 1 81 ? -2.702 -1.603 11.876 1.00 93.31 81 LEU A O 1
ATOM 645 N N . GLU A 1 82 ? -0.894 -0.452 11.199 1.00 93.56 82 GLU A N 1
ATOM 646 C CA . GLU A 1 82 ? -0.805 0.408 12.388 1.00 93.56 82 GLU A CA 1
ATOM 647 C C . GLU A 1 82 ? -2.024 1.334 12.520 1.00 93.56 82 GLU A C 1
ATOM 649 O O . GLU A 1 82 ? -2.545 1.511 13.613 1.00 93.56 82 GLU A O 1
ATOM 654 N N . ALA A 1 83 ? -2.530 1.881 11.411 1.00 90.75 83 ALA A N 1
ATOM 655 C CA . ALA A 1 83 ? -3.706 2.755 11.411 1.00 90.75 83 ALA A CA 1
ATOM 656 C C . ALA A 1 83 ? -5.051 2.020 11.608 1.00 90.75 83 ALA A C 1
ATOM 658 O O . ALA A 1 83 ? -6.081 2.674 11.783 1.00 90.75 83 ALA A O 1
ATOM 659 N N . VAL A 1 84 ? -5.066 0.687 11.505 1.00 89.50 84 VAL A N 1
ATOM 660 C CA . VAL A 1 84 ? -6.259 -0.157 11.703 1.00 89.50 84 VAL A CA 1
ATOM 661 C C . VAL A 1 84 ? -6.380 -0.659 13.146 1.00 89.50 84 VAL A C 1
ATOM 663 O O . VAL A 1 84 ? -7.495 -1.002 13.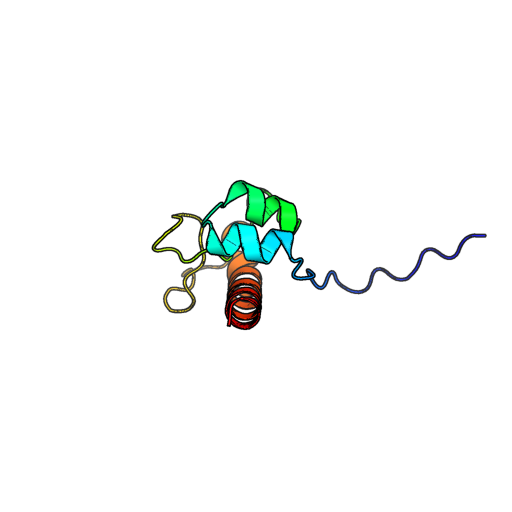544 1.00 89.50 84 VAL A O 1
ATOM 666 N N . GLN A 1 85 ? -5.272 -0.713 13.896 1.00 76.38 85 GLN A N 1
ATOM 667 C CA . GLN A 1 85 ? -5.266 -1.053 15.326 1.00 76.38 85 GLN A CA 1
ATOM 668 C C . GLN A 1 85 ? -6.033 -0.022 16.159 1.00 76.38 85 GLN A C 1
ATOM 670 O O . GLN A 1 85 ? -6.718 -0.469 17.106 1.00 76.38 85 GLN A O 1
#

Mean predicted aligned error: 6.46 Å

Solvent-accessible surface area (backbone atoms only — not comparable to full-atom values): 5122 Å² total; per-residue (Å²): 133,88,79,79,72,79,82,67,79,84,72,75,63,92,40,73,64,26,48,53,19,55,76,68,68,35,63,70,56,24,33,60,50,54,68,52,57,96,65,45,39,34,44,47,48,38,92,82,34,87,62,25,37,43,89,91,63,68,72,96,58,68,82,45,72,36,47,58,28,45,66,60,13,44,54,47,29,52,54,44,54,62,74,70,110

Secondary structure (DSSP, 8-state):
---------------HHHHHHHHTT-HHHHHHHHT--TTSPEEEETTT-TTEE-TTS--S---SHHHHTHHHHHHHHHHHHHHH-

Foldseek 3Di:
DDDPPDPDPDPQDDDPQLLVCQVVVPQVSNCVNSVHDPLAAALHDCVSPVSHADPVDQDPDCPDPRSVNRVVSVVVNVVSVVVND

Sequence (85 aa):
MKRRGSKSKNRIVITPAAVEAFKANDFKALHRALGLKPWEMSPLPRDIEPLGCDPERPPNSRTTLFDQSFDQAVELQRALLEAVQ

Nearest PDB structures (foldseek):
  8j07-assembly1_4K  TM=1.617E-01  e=6.960E+00  Homo sapiens

pLDDT: mean 87.17, std 14.63, range [44.41, 96.56]

Radius of gyration: 13.91 Å; Cα contacts (8 Å, |Δi|>4): 94; chains: 1; bounding box: 27×49×29 Å